Protein AF-A0A8J5N538-F1 (afdb_monomer_lite)

Sequence (106 aa):
MQARLRKRGKNGHHSYTHTLRKPEQLGQIVEVKTPISQRDWTNMSAQADEHHLKIYKKRRCFLHNNQYFQLDLYQQPCHQRCEGLILLETYSTLHTEELQLVCPHS

InterPro domains:
  IPR033469 CYTH-like domain superfamily [SSF55154] (2-93)
  IPR053227 TRPL channel trafficking regulator [PTHR34932] (1-104)

Radius of gyration: 17.6 Å; chains: 1; bounding box: 39×35×46 Å

pLDDT: mean 88.56, std 6.89, range [53.0, 96.62]

Secondary structure (DSSP, 8-state):
-EEEEEEEEETTEEEEEEEEEPPPBTTB--EEEEEE-HHHHHHHHHT--TTSPPPEEEEEEEEETTEEEEEEEEESS--GGGTT-EEEEE--SS-HHHHHHHSPP-

Foldseek 3Di:
DDKDWDWDDDPPDIWIKIWDWDPDDPNDIDIDIDTDDPVVSVVVVVVDDPVPWDWDWDWDWDAFPNWIKIWIQTDPPGPPVNVRDIDIDTDDPDDPVVVVVRDDDD

Structure (mmCIF, N/CA/C/O backbone):
data_AF-A0A8J5N538-F1
#
_entry.id   AF-A0A8J5N538-F1
#
loop_
_atom_site.group_PDB
_atom_site.id
_atom_site.type_symbol
_atom_site.label_atom_id
_atom_site.label_alt_id
_atom_site.label_comp_id
_atom_site.label_asym_id
_atom_site.label_entity_id
_atom_site.label_seq_id
_atom_site.pdbx_PDB_ins_code
_atom_site.Cartn_x
_atom_site.Cartn_y
_atom_site.Cartn_z
_atom_site.occupancy
_atom_site.B_iso_or_equiv
_atom_site.auth_seq_id
_atom_site.auth_comp_id
_atom_site.auth_asym_id
_atom_site.auth_atom_id
_atom_site.pdbx_PDB_model_num
ATOM 1 N N . MET A 1 1 ? 20.170 5.735 -1.921 1.00 75.50 1 MET A N 1
ATOM 2 C CA . MET A 1 1 ? 18.905 6.273 -2.476 1.00 75.50 1 MET A CA 1
ATOM 3 C C . MET A 1 1 ? 17.930 5.118 -2.593 1.00 75.50 1 MET A C 1
ATOM 5 O O . MET A 1 1 ? 18.347 4.075 -3.073 1.00 75.50 1 MET A O 1
ATOM 9 N N . GLN A 1 2 ? 16.688 5.263 -2.130 1.00 86.31 2 GLN A N 1
ATOM 10 C CA . GLN A 1 2 ? 15.692 4.185 -2.195 1.00 86.31 2 GLN A CA 1
ATOM 11 C C . GLN A 1 2 ? 14.568 4.581 -3.155 1.00 86.31 2 GLN A C 1
ATOM 13 O O . GLN A 1 2 ? 13.944 5.628 -2.979 1.00 86.31 2 GLN A O 1
ATOM 18 N N . ALA A 1 3 ? 14.315 3.744 -4.159 1.00 90.31 3 ALA A N 1
ATOM 19 C CA . ALA A 1 3 ? 13.241 3.926 -5.128 1.00 90.31 3 ALA A CA 1
ATOM 20 C C . ALA A 1 3 ? 12.152 2.872 -4.911 1.00 90.31 3 ALA A C 1
ATOM 22 O O . ALA A 1 3 ? 12.442 1.705 -4.652 1.00 90.31 3 ALA A O 1
ATOM 23 N N . ARG A 1 4 ? 10.884 3.274 -5.014 1.00 92.12 4 ARG A N 1
ATOM 24 C CA . ARG A 1 4 ? 9.739 2.365 -4.918 1.00 92.12 4 ARG A CA 1
ATOM 25 C C . ARG A 1 4 ? 8.728 2.668 -6.009 1.00 92.12 4 ARG A C 1
ATOM 27 O O . ARG A 1 4 ? 8.188 3.771 -6.068 1.00 92.12 4 ARG A O 1
ATOM 34 N N . LEU A 1 5 ? 8.400 1.655 -6.802 1.00 93.81 5 LEU A N 1
ATOM 35 C CA . LEU A 1 5 ? 7.266 1.680 -7.721 1.00 93.81 5 LEU A CA 1
ATOM 36 C C . LEU A 1 5 ? 6.050 1.045 -7.053 1.00 93.81 5 LEU A C 1
ATOM 38 O O . LEU A 1 5 ? 6.146 -0.001 -6.414 1.00 93.81 5 LEU A O 1
ATOM 42 N N . ARG A 1 6 ? 4.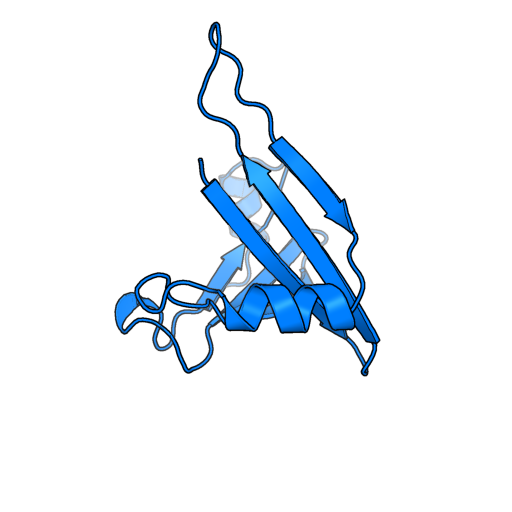884 1.667 -7.216 1.00 94.69 6 ARG A N 1
ATOM 43 C CA . ARG A 1 6 ? 3.618 1.148 -6.699 1.00 94.69 6 ARG A CA 1
ATOM 44 C C . ARG A 1 6 ? 2.557 1.177 -7.786 1.00 94.69 6 ARG A C 1
ATOM 46 O O . ARG A 1 6 ? 2.324 2.220 -8.386 1.00 94.69 6 ARG A O 1
ATOM 53 N N . LYS A 1 7 ? 1.875 0.045 -7.962 1.00 94.62 7 LYS A N 1
ATOM 54 C CA . LYS A 1 7 ? 0.615 -0.078 -8.700 1.00 94.62 7 LYS 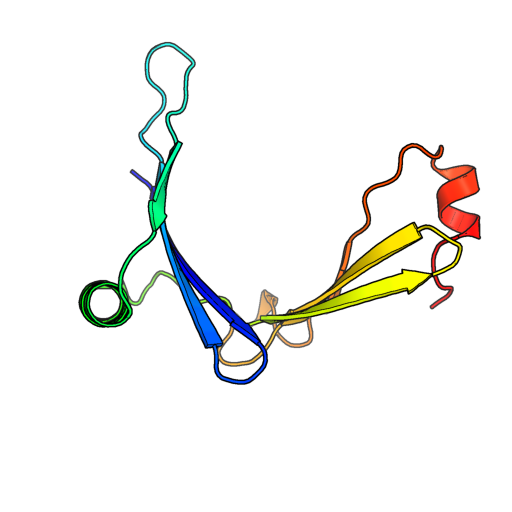A CA 1
ATOM 55 C C . LYS A 1 7 ? -0.504 -0.303 -7.688 1.00 94.62 7 LYS A C 1
ATOM 57 O O . LYS A 1 7 ? -0.398 -1.181 -6.833 1.00 94.62 7 LYS A O 1
ATOM 62 N N . ARG A 1 8 ? -1.575 0.478 -7.762 1.00 94.38 8 ARG A N 1
ATOM 63 C CA . ARG A 1 8 ? -2.805 0.265 -6.988 1.00 94.38 8 ARG A CA 1
ATOM 64 C C . ARG A 1 8 ? -3.962 0.214 -7.964 1.00 94.38 8 ARG A C 1
ATOM 66 O O . ARG A 1 8 ? -3.964 0.960 -8.927 1.00 94.38 8 ARG A O 1
ATOM 73 N N . GLY A 1 9 ? -4.947 -0.644 -7.741 1.00 92.50 9 GLY A N 1
ATOM 74 C CA . GLY A 1 9 ? -6.142 -0.610 -8.569 1.00 92.50 9 GLY A CA 1
ATOM 75 C C . GLY A 1 9 ? -7.315 -1.373 -8.001 1.00 92.50 9 GLY A C 1
ATOM 76 O O . GLY A 1 9 ? -7.162 -2.177 -7.082 1.00 92.50 9 GLY A O 1
ATOM 77 N N . LYS A 1 10 ? -8.482 -1.077 -8.562 1.00 89.06 10 LYS A N 1
ATOM 78 C CA . LYS A 1 10 ? -9.762 -1.727 -8.291 1.00 89.06 10 LYS A CA 1
ATOM 79 C C . LYS A 1 10 ? -10.593 -1.647 -9.572 1.00 89.06 10 LYS A C 1
ATOM 81 O O . LYS A 1 10 ? -10.537 -0.633 -10.259 1.00 89.06 10 LYS A O 1
ATOM 86 N N . ASN A 1 11 ? -11.353 -2.698 -9.880 1.00 87.44 11 ASN A N 1
ATOM 87 C CA . ASN A 1 11 ? -12.290 -2.735 -11.012 1.00 87.44 11 ASN A CA 1
ATOM 88 C C . ASN A 1 11 ? -11.653 -2.322 -12.358 1.00 87.44 11 ASN A C 1
ATOM 90 O O . ASN A 1 11 ? -12.204 -1.500 -13.075 1.00 87.44 11 ASN A O 1
ATOM 94 N N . GLY A 1 12 ? -10.455 -2.828 -12.668 1.00 86.44 12 GLY A N 1
ATOM 95 C CA . GLY A 1 12 ? -9.755 -2.532 -13.929 1.00 86.44 12 GLY A CA 1
ATOM 96 C C . GLY A 1 12 ? -9.049 -1.172 -13.996 1.00 86.44 12 GLY A C 1
ATOM 97 O O . GLY A 1 12 ? -8.200 -0.977 -14.860 1.00 86.44 12 GLY A O 1
ATOM 98 N N . HIS A 1 13 ? -9.307 -0.257 -13.058 1.00 90.94 13 HIS A N 1
ATOM 99 C CA . HIS A 1 13 ? -8.610 1.026 -12.989 1.00 90.94 13 HIS A CA 1
ATOM 100 C C . HIS A 1 13 ? -7.369 0.934 -12.109 1.00 90.94 13 HIS A C 1
ATOM 102 O O . HIS A 1 13 ? -7.428 0.440 -10.976 1.00 90.94 13 HIS A O 1
ATOM 108 N N . HIS A 1 14 ? -6.251 1.452 -12.617 1.00 93.81 14 HIS A N 1
ATOM 109 C CA . HIS A 1 14 ? -4.968 1.437 -11.931 1.00 93.81 14 HIS A CA 1
ATOM 110 C C . HIS A 1 14 ? -4.363 2.836 -11.818 1.00 93.81 14 HIS A C 1
ATOM 112 O O . HIS A 1 14 ? -4.350 3.596 -12.781 1.00 93.81 14 HIS A O 1
ATOM 118 N N . SER A 1 15 ? -3.817 3.145 -10.645 1.00 95.19 15 SER A N 1
ATOM 119 C CA . SER A 1 15 ? -2.932 4.278 -10.417 1.00 95.19 15 SER A CA 1
ATOM 120 C C . SER A 1 15 ? -1.510 3.794 -10.160 1.00 95.19 15 SER A C 1
ATOM 122 O O . SER A 1 15 ? -1.280 2.736 -9.557 1.00 95.19 15 SER A O 1
ATOM 124 N N . TYR A 1 16 ? -0.554 4.586 -10.631 1.00 96.56 16 TYR A N 1
ATOM 125 C CA . TYR A 1 16 ? 0.863 4.274 -10.576 1.00 96.56 16 TYR A CA 1
ATOM 126 C C . TYR A 1 16 ? 1.605 5.417 -9.892 1.00 96.56 16 TYR A C 1
ATOM 128 O O . TYR A 1 16 ? 1.326 6.594 -10.123 1.00 96.56 16 TYR A O 1
ATOM 136 N N . THR A 1 17 ? 2.540 5.077 -9.013 1.00 96.62 17 THR A N 1
ATOM 137 C CA . THR A 1 17 ? 3.317 6.066 -8.263 1.00 96.62 17 THR A CA 1
ATOM 138 C C . THR A 1 17 ? 4.763 5.623 -8.172 1.00 96.62 17 THR A C 1
ATOM 140 O O . THR A 1 17 ? 5.042 4.470 -7.838 1.00 96.62 17 THR A O 1
ATOM 143 N N . HIS A 1 18 ? 5.668 6.562 -8.415 1.00 95.44 18 HIS A N 1
ATOM 144 C CA . HIS A 1 18 ? 7.089 6.418 -8.148 1.00 95.44 18 HIS A CA 1
ATOM 145 C C . HIS A 1 18 ? 7.444 7.229 -6.899 1.00 95.44 18 HIS A C 1
ATOM 147 O O . HIS A 1 18 ? 7.087 8.400 -6.790 1.00 95.44 18 HIS A O 1
ATOM 153 N N . THR A 1 19 ? 8.082 6.599 -5.916 1.00 94.31 19 THR A N 1
ATOM 154 C CA . THR A 1 19 ? 8.571 7.265 -4.704 1.00 94.31 19 THR A CA 1
ATOM 155 C C . THR A 1 19 ? 10.089 7.188 -4.656 1.00 94.31 19 THR A C 1
ATOM 157 O O . THR A 1 19 ? 10.634 6.087 -4.692 1.00 94.31 19 THR A O 1
ATOM 160 N N . LEU A 1 20 ? 10.750 8.336 -4.528 1.00 92.81 20 LEU A N 1
ATOM 161 C CA . LEU A 1 20 ? 12.192 8.444 -4.325 1.00 92.81 20 LEU A CA 1
ATOM 162 C C . LEU A 1 20 ? 12.465 9.000 -2.930 1.00 92.81 20 LEU A C 1
ATOM 164 O O . LEU A 1 20 ? 12.052 10.114 -2.612 1.00 92.81 20 LEU A O 1
ATOM 168 N N . ARG A 1 21 ? 13.180 8.230 -2.111 1.00 91.94 21 ARG A N 1
ATOM 169 C CA . ARG A 1 21 ? 13.681 8.658 -0.804 1.00 91.94 21 ARG A CA 1
ATOM 170 C C . ARG A 1 21 ? 15.166 8.984 -0.928 1.00 91.94 21 ARG A C 1
ATOM 172 O O . ARG A 1 21 ? 15.995 8.107 -1.214 1.00 91.94 21 ARG A O 1
ATOM 179 N N . LYS A 1 22 ? 15.484 10.266 -0.751 1.00 87.62 22 LYS A N 1
ATOM 180 C CA . LYS A 1 22 ? 16.860 10.767 -0.730 1.00 87.62 22 LYS A CA 1
ATOM 181 C C . LYS A 1 22 ? 17.519 10.417 0.613 1.00 87.62 22 LYS A C 1
ATOM 183 O O . LYS A 1 22 ? 16.803 10.270 1.607 1.00 87.62 22 LYS A O 1
ATOM 188 N N . PRO A 1 23 ? 18.848 10.207 0.637 1.00 83.19 23 PRO A N 1
ATOM 189 C CA . PRO A 1 23 ? 19.572 10.017 1.890 1.00 83.19 23 PRO A CA 1
ATOM 190 C C . PRO A 1 23 ? 19.365 11.221 2.813 1.00 83.19 23 PRO A C 1
ATOM 192 O O . PRO A 1 23 ? 19.047 12.316 2.348 1.00 83.19 23 PRO A O 1
ATOM 195 N N . GLU A 1 24 ? 19.516 10.985 4.113 1.00 82.94 24 GLU A N 1
ATOM 196 C CA . GLU A 1 24 ? 19.383 12.030 5.118 1.00 82.94 24 GLU A CA 1
ATOM 197 C C . GLU A 1 24 ? 20.412 13.134 4.872 1.00 82.94 24 GLU A C 1
ATOM 199 O O . GLU A 1 24 ? 21.607 12.872 4.730 1.00 82.94 24 GLU A O 1
ATOM 204 N N . GLN A 1 25 ? 19.934 14.372 4.815 1.00 79.62 25 GLN A N 1
ATOM 205 C CA . GLN A 1 25 ? 20.774 15.553 4.715 1.00 79.62 25 GLN A CA 1
ATOM 206 C C . GLN A 1 25 ? 20.362 16.502 5.837 1.00 79.62 25 GLN A C 1
ATOM 208 O O . GLN A 1 25 ? 19.202 16.898 5.916 1.00 79.62 25 GLN A O 1
ATOM 213 N N . LEU A 1 26 ? 21.307 16.840 6.721 1.00 83.62 26 LEU A N 1
ATOM 214 C CA . LEU A 1 26 ? 21.086 17.738 7.866 1.00 83.62 26 LEU A CA 1
ATOM 215 C C . LEU A 1 26 ? 19.934 17.292 8.796 1.00 83.62 26 LEU A C 1
ATOM 217 O O . LEU A 1 26 ? 19.164 18.120 9.275 1.00 83.62 26 LEU A O 1
ATOM 221 N N . GLY A 1 27 ? 19.787 15.984 9.031 1.00 84.25 27 GLY A N 1
ATOM 222 C CA . GLY A 1 27 ? 18.728 15.438 9.894 1.00 84.25 27 GLY A CA 1
ATOM 223 C C . GLY A 1 27 ? 17.348 15.346 9.232 1.00 84.25 27 GLY A C 1
ATOM 224 O O . GLY A 1 27 ? 16.352 15.074 9.901 1.00 84.25 27 GLY A O 1
ATOM 225 N N . GLN A 1 28 ? 17.253 15.617 7.925 1.00 83.88 28 GLN A N 1
ATOM 226 C CA . GLN A 1 28 ? 16.000 15.563 7.178 1.00 83.88 28 GLN A CA 1
ATOM 227 C C . GLN A 1 28 ? 16.063 14.538 6.050 1.00 83.88 28 GLN A C 1
ATOM 229 O O . GLN A 1 28 ? 17.036 14.443 5.301 1.00 83.88 28 GLN A O 1
ATOM 234 N N . ILE A 1 29 ? 14.973 13.790 5.897 1.00 87.38 29 ILE A N 1
ATOM 235 C CA . ILE A 1 29 ? 14.794 12.797 4.840 1.00 87.38 29 ILE A CA 1
ATOM 236 C C . ILE A 1 29 ? 13.736 13.321 3.875 1.00 87.38 29 ILE A C 1
ATOM 238 O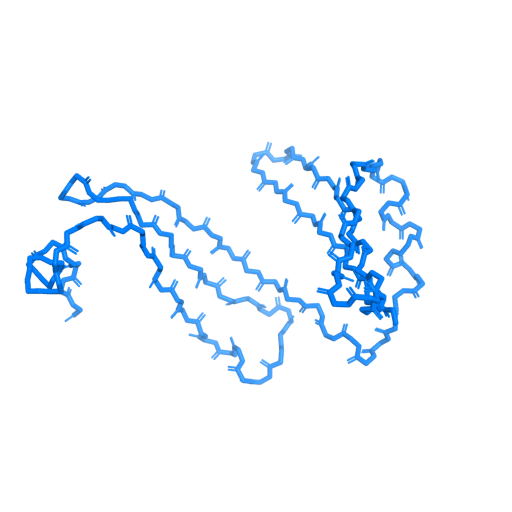 O . ILE A 1 29 ? 12.573 13.482 4.239 1.00 87.38 29 ILE A O 1
ATOM 242 N N . VAL A 1 30 ? 14.132 13.552 2.624 1.00 89.81 30 VAL A N 1
ATOM 243 C CA . VAL A 1 30 ? 13.215 14.025 1.580 1.00 89.81 30 VAL A CA 1
ATOM 244 C C . VAL A 1 30 ? 12.637 12.836 0.816 1.00 89.81 30 VAL A C 1
ATOM 246 O O . VAL A 1 30 ? 13.364 12.099 0.142 1.00 89.81 30 VAL A O 1
ATOM 249 N N . GLU A 1 31 ? 11.314 12.676 0.885 1.00 92.62 31 GLU A N 1
ATOM 250 C CA . GLU A 1 31 ? 10.551 11.742 0.054 1.00 92.62 31 GLU A CA 1
ATOM 251 C C . GLU A 1 31 ? 9.786 12.487 -1.043 1.00 92.62 31 GLU A C 1
ATOM 253 O O . GLU A 1 31 ? 8.913 13.305 -0.765 1.00 92.62 31 GLU A O 1
ATOM 258 N N . VAL A 1 32 ? 10.063 12.154 -2.304 1.00 94.00 32 VAL A N 1
ATOM 259 C CA . VAL A 1 32 ? 9.329 12.681 -3.461 1.00 94.00 32 VAL A CA 1
ATOM 260 C C . VAL A 1 32 ? 8.392 11.600 -3.981 1.00 94.00 32 VAL A C 1
ATOM 262 O O . VAL A 1 32 ? 8.836 10.495 -4.293 1.00 94.00 32 VAL A O 1
ATOM 265 N N . LYS A 1 33 ? 7.094 11.904 -4.073 1.00 95.31 33 LYS A N 1
ATOM 266 C CA . LYS A 1 33 ? 6.060 11.002 -4.602 1.00 95.31 33 LYS A CA 1
ATOM 267 C C . LYS A 1 33 ? 5.493 11.584 -5.890 1.00 95.31 33 LYS A C 1
ATOM 269 O O . LYS A 1 33 ? 4.837 12.619 -5.854 1.00 95.31 33 LYS A O 1
ATOM 274 N N . THR A 1 34 ? 5.699 10.884 -6.998 1.00 96.19 34 THR A N 1
ATOM 275 C CA . THR A 1 34 ? 5.296 11.342 -8.330 1.00 96.19 34 THR A CA 1
ATOM 276 C C . THR A 1 34 ? 4.258 10.383 -8.917 1.00 96.19 34 THR A C 1
ATOM 278 O O . THR A 1 34 ? 4.528 9.176 -8.987 1.00 96.19 34 THR A O 1
ATOM 281 N N . PRO A 1 35 ? 3.066 10.859 -9.325 1.00 96.44 35 PRO A N 1
ATOM 282 C CA . PRO A 1 35 ? 2.153 10.060 -10.135 1.00 96.44 35 PRO A CA 1
ATOM 283 C C . PRO A 1 35 ? 2.763 9.850 -11.524 1.00 96.44 35 PRO A C 1
ATOM 285 O O . PRO A 1 35 ? 3.362 10.763 -12.084 1.00 96.44 35 PRO A O 1
ATOM 288 N N . ILE A 1 36 ? 2.632 8.647 -12.074 1.00 96.56 36 ILE A N 1
ATOM 289 C CA . ILE A 1 36 ? 3.235 8.292 -13.367 1.00 96.56 36 ILE A CA 1
ATOM 290 C C . ILE A 1 36 ? 2.215 7.612 -14.274 1.00 96.56 36 ILE A C 1
ATOM 292 O O . ILE A 1 36 ? 1.204 7.082 -13.802 1.00 96.56 36 ILE A O 1
ATOM 296 N N . SER A 1 37 ? 2.484 7.606 -15.579 1.00 95.94 37 SER A N 1
ATOM 297 C CA . SER A 1 37 ? 1.648 6.882 -16.532 1.00 95.94 37 SER A CA 1
ATOM 298 C C . SER A 1 37 ? 1.876 5.365 -16.442 1.00 95.94 37 SER A C 1
ATOM 300 O O . SER A 1 37 ? 2.885 4.886 -15.915 1.00 95.94 37 SER A O 1
ATOM 302 N N . GLN A 1 38 ? 0.952 4.584 -17.008 1.00 94.44 38 GLN A N 1
ATOM 303 C CA . GLN A 1 38 ? 1.128 3.135 -17.153 1.00 94.44 38 GLN A CA 1
ATOM 304 C C . GLN A 1 38 ? 2.368 2.785 -17.995 1.00 94.44 38 GLN A C 1
ATOM 306 O O . GLN A 1 38 ? 3.053 1.801 -17.701 1.00 94.44 38 GLN A O 1
ATOM 311 N N . ARG A 1 39 ? 2.666 3.585 -19.028 1.00 94.94 39 ARG A N 1
ATOM 312 C CA . ARG A 1 39 ? 3.835 3.393 -19.897 1.00 94.94 39 ARG A CA 1
ATOM 313 C C . ARG A 1 39 ? 5.128 3.561 -19.105 1.00 94.94 39 ARG A C 1
ATOM 315 O O . ARG A 1 39 ? 5.974 2.672 -19.134 1.00 94.94 39 ARG A O 1
ATOM 322 N N . ASP A 1 40 ? 5.236 4.645 -18.342 1.00 94.06 40 ASP A N 1
ATOM 323 C CA . ASP A 1 40 ? 6.417 4.922 -17.518 1.00 94.06 40 ASP A CA 1
ATOM 324 C C . ASP A 1 40 ? 6.611 3.845 -16.453 1.00 94.06 40 ASP A C 1
ATOM 326 O O . ASP A 1 40 ? 7.725 3.372 -16.238 1.00 94.06 40 ASP A O 1
ATOM 330 N N . TRP A 1 41 ? 5.517 3.400 -15.824 1.00 94.31 41 TRP A N 1
ATOM 331 C CA . TRP A 1 41 ? 5.562 2.298 -14.867 1.00 94.31 41 TRP A CA 1
ATOM 332 C C . TRP A 1 41 ? 6.090 1.008 -15.498 1.00 94.31 41 TRP A C 1
ATOM 334 O O . TRP A 1 41 ? 6.909 0.327 -14.888 1.00 94.31 41 TRP A O 1
ATOM 344 N N . THR A 1 42 ? 5.647 0.683 -16.714 1.00 93.56 42 THR A N 1
ATOM 3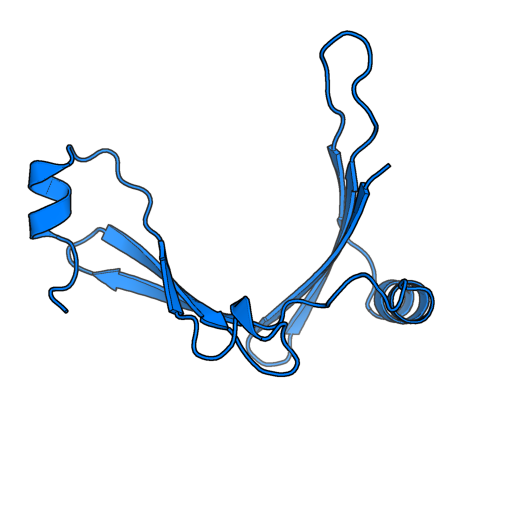45 C CA . THR A 1 42 ? 6.079 -0.528 -17.428 1.00 93.56 42 THR A CA 1
ATOM 346 C C . THR A 1 42 ? 7.569 -0.456 -17.758 1.00 93.56 42 THR A C 1
ATOM 348 O O . THR A 1 42 ? 8.305 -1.391 -17.455 1.00 93.56 42 THR A O 1
ATOM 351 N N . ASN A 1 43 ? 8.028 0.686 -18.279 1.00 94.06 43 ASN A N 1
ATOM 352 C CA . ASN A 1 43 ? 9.436 0.917 -18.603 1.00 94.06 43 ASN A CA 1
ATOM 353 C C . ASN A 1 43 ? 10.334 0.838 -17.360 1.00 94.06 43 ASN A C 1
ATOM 355 O O . ASN A 1 43 ? 11.349 0.148 -17.375 1.00 94.06 43 ASN A O 1
ATOM 359 N N . MET A 1 44 ? 9.950 1.498 -16.262 1.00 91.62 44 MET A N 1
ATOM 360 C CA . MET A 1 44 ? 10.722 1.456 -15.016 1.00 91.62 44 MET A CA 1
ATOM 361 C C . MET A 1 44 ? 10.674 0.076 -14.354 1.00 91.62 44 MET A C 1
ATOM 363 O O . MET A 1 44 ? 11.669 -0.371 -13.794 1.00 91.62 44 MET A O 1
ATOM 367 N N . SER A 1 45 ? 9.542 -0.631 -14.433 1.00 89.88 45 SER A N 1
ATOM 368 C CA . SER A 1 45 ? 9.437 -1.993 -13.903 1.00 89.88 45 SER A CA 1
ATOM 369 C C . SER A 1 45 ? 10.294 -2.993 -14.682 1.00 89.88 45 SER A C 1
ATOM 371 O O . SER A 1 45 ? 10.617 -4.034 -14.110 1.00 89.88 45 SER A O 1
ATOM 373 N N . ALA A 1 46 ? 10.619 -2.722 -15.948 1.00 89.25 46 ALA A N 1
ATOM 374 C CA . ALA A 1 46 ? 11.529 -3.548 -16.741 1.00 89.25 46 ALA A CA 1
ATOM 375 C C . ALA A 1 46 ? 13.003 -3.347 -16.347 1.00 89.25 46 ALA A C 1
ATOM 377 O O . ALA A 1 46 ? 13.821 -4.223 -16.587 1.00 89.25 46 ALA A O 1
ATOM 378 N N . GLN A 1 47 ? 13.330 -2.218 -15.712 1.00 86.94 47 GLN A N 1
ATOM 379 C CA . GLN A 1 47 ? 14.670 -1.893 -15.204 1.00 86.94 47 GLN A CA 1
ATOM 380 C C . GLN A 1 47 ? 14.823 -2.214 -13.707 1.00 86.94 47 GLN A C 1
ATOM 382 O O . GLN A 1 47 ? 15.804 -1.818 -13.081 1.00 86.94 47 GLN A O 1
ATOM 387 N N . ALA A 1 48 ? 13.823 -2.860 -13.100 1.00 85.00 48 ALA A N 1
ATOM 388 C CA . ALA A 1 48 ? 13.850 -3.185 -11.684 1.00 85.00 48 ALA A CA 1
ATOM 389 C C . ALA A 1 48 ? 14.895 -4.274 -11.406 1.00 85.00 48 ALA A C 1
ATOM 391 O O . ALA A 1 48 ? 14.923 -5.290 -12.092 1.00 85.00 48 ALA A O 1
ATOM 392 N N . ASP A 1 49 ? 15.704 -4.066 -10.370 1.00 82.75 49 ASP A N 1
ATOM 393 C CA . ASP A 1 49 ? 16.664 -5.058 -9.887 1.00 82.75 49 ASP A CA 1
ATOM 394 C C . ASP A 1 49 ? 15.948 -6.342 -9.438 1.00 82.75 49 ASP A C 1
ATOM 396 O O . ASP A 1 49 ? 14.993 -6.302 -8.657 1.00 82.75 49 ASP A O 1
ATOM 400 N N . GLU A 1 50 ? 16.429 -7.482 -9.928 1.00 74.19 50 GLU A N 1
ATOM 401 C CA . GLU A 1 50 ? 15.879 -8.812 -9.661 1.00 74.19 50 GLU A CA 1
ATOM 402 C C . GLU A 1 50 ? 15.991 -9.216 -8.183 1.00 74.19 50 GLU A C 1
ATOM 404 O O . GLU A 1 50 ? 15.159 -9.976 -7.686 1.00 74.19 50 GLU A O 1
ATOM 409 N N . HIS A 1 51 ? 16.953 -8.650 -7.447 1.00 76.25 51 HIS A N 1
ATOM 410 C CA . HIS A 1 51 ? 17.140 -8.911 -6.015 1.00 76.25 51 HIS A CA 1
ATOM 411 C C . HIS A 1 51 ? 16.109 -8.173 -5.147 1.00 76.25 51 HIS A C 1
ATOM 413 O O . HIS A 1 51 ? 15.900 -8.515 -3.980 1.00 76.25 51 HIS A O 1
ATOM 419 N N . HIS A 1 52 ? 15.422 -7.173 -5.708 1.00 77.50 52 HIS A N 1
ATOM 420 C CA . HIS A 1 52 ? 14.369 -6.434 -5.024 1.00 77.50 52 HIS A CA 1
ATOM 421 C C . HIS A 1 52 ? 13.011 -7.110 -5.243 1.00 77.50 52 HIS A C 1
ATOM 423 O O . HIS A 1 52 ? 12.282 -6.847 -6.202 1.00 77.50 52 HIS A O 1
ATOM 429 N N . LEU A 1 53 ? 12.650 -7.981 -4.298 1.00 80.31 53 LEU A N 1
ATOM 430 C CA . LEU A 1 53 ? 11.430 -8.779 -4.376 1.00 80.31 53 LEU A CA 1
ATOM 431 C C . LEU A 1 53 ? 10.166 -7.910 -4.377 1.00 80.31 53 LEU A C 1
ATOM 433 O O . LEU A 1 53 ? 9.894 -7.129 -3.459 1.00 80.31 53 LEU A O 1
ATOM 437 N N . LYS A 1 54 ? 9.349 -8.098 -5.414 1.00 87.50 54 LYS A N 1
ATOM 438 C CA . LYS A 1 54 ? 8.045 -7.446 -5.550 1.00 87.50 54 LYS A CA 1
ATOM 439 C C . LYS A 1 54 ? 7.078 -8.011 -4.510 1.00 87.50 54 LYS A C 1
ATOM 441 O O . LYS A 1 54 ? 6.934 -9.221 -4.370 1.00 87.50 54 LYS A O 1
ATOM 446 N N . ILE A 1 55 ? 6.380 -7.123 -3.805 1.00 90.12 55 ILE A N 1
ATOM 447 C CA . ILE A 1 55 ? 5.328 -7.507 -2.859 1.00 90.12 55 ILE A CA 1
ATOM 448 C C . ILE A 1 55 ? 3.980 -7.425 -3.568 1.00 90.12 55 ILE A C 1
ATOM 450 O O . ILE A 1 55 ? 3.529 -6.335 -3.931 1.00 90.12 55 ILE A O 1
ATOM 454 N N . TYR A 1 56 ? 3.311 -8.568 -3.694 1.00 91.69 56 TYR A N 1
ATOM 455 C CA . TYR A 1 56 ? 1.925 -8.645 -4.141 1.00 91.69 56 TYR A CA 1
ATOM 456 C C . TYR A 1 56 ? 1.026 -8.885 -2.939 1.00 91.69 56 TYR A C 1
ATOM 458 O O . TYR A 1 56 ? 1.267 -9.775 -2.125 1.00 91.69 56 TYR A O 1
ATOM 466 N N . LYS A 1 57 ? -0.014 -8.063 -2.813 1.00 93.50 57 LYS A N 1
ATOM 467 C CA . LYS A 1 57 ? -1.012 -8.224 -1.763 1.00 93.50 57 LYS A CA 1
ATOM 468 C C . LYS A 1 57 ? -2.373 -7.713 -2.195 1.00 93.50 57 LYS A C 1
ATOM 470 O O . LYS A 1 57 ? -2.478 -6.707 -2.902 1.00 93.50 57 LYS A O 1
ATOM 475 N N . LYS A 1 58 ? -3.416 -8.372 -1.704 1.00 93.56 58 LYS A N 1
ATOM 476 C CA . LYS A 1 58 ? -4.803 -7.933 -1.819 1.00 93.56 58 LYS A CA 1
ATOM 477 C C . LYS A 1 58 ? -5.213 -7.284 -0.505 1.00 93.56 58 LYS A C 1
ATOM 479 O O . LYS A 1 58 ? -5.311 -7.965 0.508 1.00 93.56 58 LYS A O 1
ATOM 484 N N . ARG A 1 59 ? -5.484 -5.978 -0.538 1.00 94.62 59 ARG A N 1
ATOM 485 C CA . ARG A 1 59 ? -6.007 -5.240 0.617 1.00 94.62 59 ARG A CA 1
ATOM 486 C C . ARG A 1 59 ? -7.531 -5.230 0.590 1.00 94.62 59 ARG A C 1
ATOM 488 O O . ARG A 1 59 ? -8.121 -4.764 -0.387 1.00 94.62 59 ARG A O 1
ATOM 495 N N . ARG A 1 60 ? -8.163 -5.708 1.658 1.00 94.12 60 ARG A N 1
ATOM 496 C CA . ARG A 1 60 ? -9.592 -5.519 1.931 1.00 94.12 60 ARG A CA 1
ATOM 497 C C . ARG A 1 60 ? -9.722 -4.475 3.027 1.00 94.12 60 ARG A C 1
ATOM 499 O O . ARG A 1 60 ? -9.074 -4.595 4.056 1.00 94.12 60 ARG A O 1
ATOM 506 N N . CYS A 1 61 ? -10.541 -3.462 2.799 1.00 93.19 61 CYS A N 1
ATOM 507 C CA . CYS A 1 61 ? -10.853 -2.482 3.827 1.00 93.19 61 CYS A CA 1
ATOM 508 C C . CYS A 1 61 ? -12.318 -2.619 4.208 1.00 93.19 61 CYS A C 1
ATOM 510 O O . CYS A 1 61 ? -13.160 -2.719 3.314 1.00 93.19 61 CYS A O 1
ATOM 512 N N . PHE A 1 62 ? -12.612 -2.613 5.500 1.00 93.56 62 PHE A N 1
ATOM 513 C CA . PHE A 1 62 ? -13.973 -2.737 6.007 1.00 93.56 62 PHE A CA 1
ATOM 514 C C . PHE A 1 62 ? -14.120 -2.001 7.337 1.00 93.56 62 PHE A C 1
ATOM 516 O O . PHE A 1 62 ? -13.132 -1.693 8.003 1.00 93.56 62 PHE A O 1
ATOM 523 N N . LEU A 1 63 ? -15.366 -1.702 7.690 1.00 92.25 63 LEU A N 1
ATOM 524 C CA . LEU A 1 63 ? -15.732 -1.125 8.975 1.00 92.25 63 LEU A CA 1
ATOM 525 C C . LEU A 1 63 ? -16.302 -2.242 9.854 1.00 92.25 63 LEU A C 1
ATOM 527 O O . LEU A 1 63 ? -17.153 -3.002 9.395 1.00 92.25 63 LEU A O 1
ATOM 531 N N . HIS A 1 64 ? -15.843 -2.342 11.095 1.00 89.50 64 HIS A N 1
ATOM 532 C CA . HIS A 1 64 ? -16.375 -3.264 12.097 1.00 89.50 64 HIS A CA 1
ATOM 533 C C . HIS A 1 64 ? -16.378 -2.554 13.449 1.00 89.50 64 HIS A C 1
ATOM 535 O O . HIS A 1 64 ? -15.385 -1.920 13.785 1.00 89.50 64 HIS A O 1
ATOM 541 N N . ASN A 1 65 ? -17.492 -2.588 14.187 1.00 87.81 65 ASN A N 1
ATOM 542 C CA . ASN A 1 65 ? -17.646 -1.875 15.466 1.00 87.81 65 ASN A CA 1
ATOM 543 C C . ASN A 1 65 ? -17.209 -0.400 15.400 1.00 87.81 65 ASN A C 1
ATOM 545 O O . ASN A 1 65 ? -16.511 0.102 16.273 1.00 87.81 65 ASN A O 1
ATOM 549 N N . ASN A 1 66 ? -17.590 0.282 14.314 1.00 87.06 66 ASN A N 1
ATOM 550 C CA . ASN A 1 66 ? -17.215 1.671 14.029 1.00 87.06 66 ASN A CA 1
ATOM 551 C C . ASN A 1 66 ? -15.695 1.932 13.913 1.00 87.06 66 ASN A C 1
ATOM 553 O O . ASN A 1 66 ? -15.256 3.079 13.888 1.00 87.06 66 ASN A O 1
ATOM 557 N N . GLN A 1 67 ? -14.893 0.877 13.781 1.00 87.94 67 GLN A N 1
ATOM 558 C CA . GLN A 1 67 ? -13.451 0.930 13.598 1.00 87.94 67 GLN A CA 1
ATOM 559 C C . GLN A 1 67 ? -13.090 0.496 12.172 1.00 87.94 67 GLN A C 1
ATOM 561 O O . GLN A 1 67 ? -13.616 -0.483 11.631 1.00 87.94 67 GLN A O 1
ATOM 566 N N . TYR A 1 68 ? -12.211 1.262 11.526 1.00 92.69 68 TYR A N 1
ATOM 567 C CA . TYR A 1 68 ? -11.778 0.993 10.157 1.00 92.69 68 TYR A CA 1
ATOM 568 C C . TYR A 1 68 ? -10.578 0.050 10.144 1.00 92.69 68 TYR A C 1
ATOM 570 O O . TYR A 1 68 ? -9.527 0.377 10.691 1.00 92.69 68 TYR A O 1
ATOM 578 N N . PHE A 1 69 ? -10.720 -1.078 9.453 1.00 93.12 69 PHE A N 1
ATOM 579 C CA . PHE A 1 69 ? -9.700 -2.113 9.354 1.00 93.12 69 PHE A CA 1
ATOM 580 C C . PHE A 1 69 ? -9.159 -2.254 7.930 1.00 93.12 69 PHE A C 1
ATOM 582 O O . PHE A 1 69 ? -9.876 -2.087 6.936 1.00 93.12 69 PHE A O 1
ATOM 589 N N . GLN A 1 70 ? -7.881 -2.613 7.833 1.00 95.69 70 GLN A N 1
ATOM 590 C CA . GLN A 1 70 ? -7.173 -2.956 6.606 1.00 95.69 70 GLN A CA 1
ATOM 591 C C . GLN A 1 70 ? -6.617 -4.374 6.733 1.00 95.69 70 GLN A C 1
ATOM 593 O O . GLN A 1 70 ? -5.698 -4.619 7.502 1.00 95.69 70 GLN A O 1
ATOM 598 N N . LEU A 1 71 ? -7.159 -5.305 5.956 1.00 95.38 71 LEU A N 1
ATOM 599 C CA . LEU A 1 71 ? -6.701 -6.688 5.890 1.00 95.38 71 LEU A CA 1
ATOM 600 C C . LEU A 1 71 ? -5.869 -6.895 4.625 1.00 95.38 71 LEU A C 1
ATOM 602 O O . LEU A 1 71 ? -6.399 -6.853 3.511 1.00 95.38 71 LEU A O 1
ATOM 606 N N . ASP A 1 72 ? -4.578 -7.133 4.795 1.00 95.12 72 ASP A N 1
ATOM 607 C CA . ASP A 1 72 ? 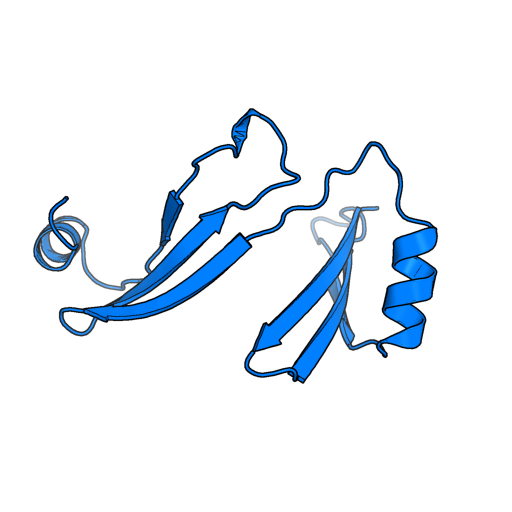-3.633 -7.436 3.732 1.00 95.12 72 ASP A CA 1
ATOM 608 C C . ASP A 1 72 ? -3.414 -8.938 3.614 1.00 95.12 72 ASP A C 1
ATOM 610 O O . ASP A 1 72 ? -2.837 -9.559 4.499 1.00 95.12 72 ASP A O 1
ATOM 614 N N . LEU A 1 73 ? -3.828 -9.507 2.483 1.00 94.44 73 LEU A N 1
ATOM 615 C CA . LEU A 1 73 ? -3.538 -10.888 2.115 1.00 94.44 73 LEU A CA 1
ATOM 616 C C . LEU A 1 73 ? -2.349 -10.896 1.152 1.00 94.44 73 LEU A C 1
ATOM 618 O O . LEU A 1 73 ? -2.485 -10.408 0.025 1.00 94.44 73 LEU A O 1
ATOM 622 N N . TYR A 1 74 ? -1.197 -11.409 1.581 1.00 93.50 74 TYR A N 1
ATOM 623 C CA . TYR A 1 74 ? -0.007 -11.513 0.733 1.00 93.50 74 TYR A CA 1
ATOM 624 C C . TYR A 1 74 ? -0.183 -12.640 -0.291 1.00 93.50 74 TYR A C 1
ATOM 626 O O . TYR A 1 74 ? -0.774 -13.678 -0.000 1.00 93.50 74 TYR A O 1
ATOM 634 N N . GLN A 1 75 ? 0.264 -12.405 -1.525 1.00 90.69 75 GLN A N 1
ATOM 635 C CA . GLN A 1 75 ? 0.030 -13.297 -2.661 1.00 90.69 75 GLN A CA 1
ATOM 636 C C . GLN A 1 75 ? 1.336 -13.653 -3.363 1.00 90.69 75 GLN A C 1
ATOM 638 O O . GLN A 1 75 ? 2.270 -12.852 -3.405 1.00 90.69 75 GLN A O 1
ATOM 643 N N . GLN A 1 76 ? 1.364 -14.839 -3.966 1.00 86.88 76 GLN A N 1
ATOM 644 C CA . GLN A 1 76 ? 2.472 -15.276 -4.804 1.00 86.88 76 GLN A CA 1
ATOM 645 C C . GLN A 1 76 ? 2.524 -14.473 -6.126 1.00 86.88 76 GLN A C 1
ATOM 647 O O . GLN A 1 76 ? 1.473 -14.066 -6.634 1.00 86.88 76 GLN A O 1
ATOM 652 N N . PRO A 1 77 ? 3.720 -14.251 -6.705 1.00 86.94 77 PRO A N 1
ATOM 653 C CA . PRO A 1 77 ? 5.035 -14.654 -6.193 1.00 86.94 77 PRO A CA 1
ATOM 654 C C . PRO A 1 77 ? 5.514 -13.732 -5.059 1.00 86.94 77 PRO A C 1
ATOM 656 O O . PRO A 1 77 ? 5.564 -12.518 -5.219 1.00 86.94 77 PRO A O 1
ATOM 659 N N . CYS A 1 78 ? 5.892 -14.294 -3.912 1.00 83.81 78 CYS A N 1
ATOM 660 C CA . CYS A 1 78 ? 6.385 -13.539 -2.758 1.00 83.81 78 CYS A CA 1
ATOM 661 C C . CYS A 1 78 ? 7.588 -14.242 -2.120 1.00 83.81 78 CYS A C 1
ATOM 663 O O . CYS A 1 78 ? 7.837 -15.417 -2.373 1.00 83.81 78 CYS A O 1
ATOM 665 N N . HIS A 1 79 ? 8.333 -13.533 -1.268 1.00 84.56 79 HIS A N 1
ATOM 666 C CA . HIS A 1 79 ? 9.358 -14.167 -0.437 1.00 84.56 79 HIS A CA 1
ATOM 667 C C . HIS A 1 79 ? 8.711 -15.252 0.442 1.00 84.56 79 HIS A C 1
ATOM 669 O O . HIS A 1 79 ? 7.616 -15.029 0.955 1.00 84.56 79 HIS A O 1
ATOM 675 N N . GLN A 1 80 ? 9.412 -16.363 0.702 1.00 85.31 80 GLN A N 1
ATOM 676 C CA . GLN A 1 80 ? 8.977 -17.423 1.635 1.00 85.31 80 GLN A CA 1
ATOM 677 C C . GLN A 1 80 ? 8.460 -16.896 2.988 1.00 85.31 80 GLN A C 1
ATOM 679 O O . GLN A 1 80 ? 7.516 -17.434 3.547 1.00 85.31 80 GLN A O 1
ATOM 684 N N . ARG A 1 81 ? 9.010 -15.786 3.502 1.00 86.19 81 ARG A N 1
ATOM 685 C CA . ARG A 1 81 ? 8.568 -15.164 4.763 1.00 86.19 81 ARG A CA 1
ATOM 686 C C . ARG A 1 81 ? 7.165 -14.549 4.702 1.00 86.19 81 ARG A C 1
ATOM 688 O O . ARG A 1 81 ? 6.597 -14.239 5.741 1.00 86.19 81 ARG A O 1
ATOM 695 N N . CYS A 1 82 ? 6.647 -14.298 3.504 1.00 85.00 82 CYS A N 1
ATOM 696 C CA . CYS A 1 82 ? 5.330 -13.710 3.269 1.00 85.00 82 CYS A CA 1
ATOM 697 C C . CYS A 1 82 ? 4.311 -14.744 2.774 1.00 85.00 82 CYS A C 1
ATOM 699 O O . CYS A 1 82 ? 3.170 -14.377 2.492 1.00 85.00 82 CYS A O 1
ATOM 701 N N . GLU A 1 83 ? 4.706 -16.009 2.633 1.00 87.94 83 GLU A N 1
ATOM 702 C CA . GLU A 1 83 ? 3.807 -17.064 2.187 1.00 87.94 83 GLU A CA 1
ATOM 703 C C . GLU A 1 83 ? 2.722 -17.318 3.239 1.00 87.94 83 GLU A C 1
ATOM 705 O O . GLU A 1 83 ? 3.012 -17.510 4.417 1.00 87.94 83 GLU A O 1
ATOM 710 N N . GLY A 1 84 ? 1.454 -17.232 2.825 1.00 88.25 84 GLY A N 1
ATOM 711 C CA . GLY A 1 84 ? 0.306 -17.349 3.731 1.00 88.25 84 GLY A CA 1
ATOM 712 C C . GLY A 1 84 ? 0.133 -16.183 4.714 1.0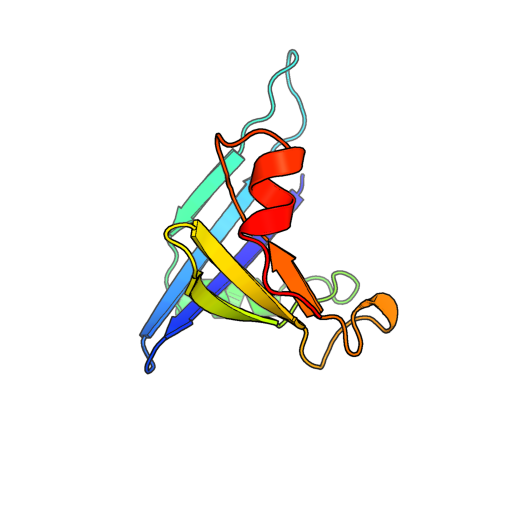0 88.25 84 GLY A C 1
ATOM 713 O O . GLY A 1 84 ? -0.773 -16.229 5.544 1.00 88.25 84 GLY A O 1
ATOM 714 N N . LEU A 1 85 ? 0.955 -15.129 4.630 1.00 93.38 85 LEU A N 1
ATOM 715 C CA . LEU A 1 85 ? 0.901 -14.014 5.571 1.00 93.38 85 LEU A CA 1
ATOM 716 C C . LEU A 1 85 ? -0.375 -13.185 5.375 1.00 93.38 85 LEU A C 1
ATOM 718 O O . LEU A 1 85 ? -0.662 -12.681 4.282 1.00 93.38 85 LEU A O 1
ATOM 722 N N . ILE A 1 86 ? -1.107 -12.994 6.470 1.00 94.19 86 ILE A N 1
ATOM 723 C CA . ILE A 1 86 ? -2.274 -12.121 6.550 1.00 94.19 86 ILE A CA 1
ATOM 724 C C . ILE A 1 86 ? -2.024 -11.111 7.666 1.00 94.19 86 ILE A C 1
ATOM 726 O O . ILE A 1 86 ? -1.738 -11.498 8.796 1.00 94.19 86 ILE A O 1
ATOM 730 N N . LEU A 1 87 ? -2.124 -9.821 7.350 1.00 93.81 87 LEU A N 1
ATOM 731 C CA . LEU A 1 87 ? -1.971 -8.741 8.326 1.00 93.81 87 LEU A CA 1
ATOM 732 C C . LEU A 1 87 ? -3.275 -7.961 8.444 1.00 93.81 87 LEU A C 1
ATOM 734 O O . LEU A 1 87 ? -3.819 -7.516 7.435 1.00 93.81 87 LEU A O 1
ATOM 738 N N . LEU A 1 88 ? -3.758 -7.785 9.671 1.00 93.56 88 LEU A N 1
ATOM 739 C CA . LEU A 1 88 ? -4.881 -6.911 9.987 1.00 93.56 88 LEU A CA 1
ATOM 740 C C . LEU A 1 88 ? -4.344 -5.665 10.692 1.00 93.56 88 LEU A C 1
ATOM 742 O O . LEU A 1 88 ? -3.786 -5.752 11.781 1.00 93.56 88 LEU A O 1
ATOM 746 N N . GLU A 1 89 ? -4.513 -4.512 10.059 1.00 92.56 89 GLU A N 1
ATOM 747 C CA . GLU A 1 89 ? -4.096 -3.211 10.574 1.00 92.56 89 GLU A CA 1
ATOM 748 C C . GLU A 1 89 ? -5.325 -2.341 10.854 1.00 92.56 89 GLU A C 1
ATOM 750 O O . GLU A 1 89 ? -6.319 -2.376 10.124 1.00 92.56 89 GLU A O 1
ATOM 755 N N . THR A 1 90 ? -5.249 -1.524 11.899 1.00 91.75 90 THR A N 1
ATOM 756 C CA . THR A 1 90 ? -6.264 -0.528 12.245 1.00 91.75 90 THR A CA 1
ATOM 757 C C . THR A 1 90 ? -5.589 0.701 12.840 1.00 91.75 90 THR A C 1
ATOM 759 O O . THR A 1 90 ? -4.491 0.606 13.386 1.00 91.75 90 THR A O 1
ATOM 762 N N . TYR A 1 91 ? -6.233 1.858 12.719 1.00 88.00 91 TYR A N 1
ATOM 763 C CA . TYR A 1 91 ? -5.790 3.101 13.346 1.00 88.00 91 TYR A CA 1
ATOM 764 C C . TYR A 1 91 ? -6.890 3.561 14.287 1.00 88.00 91 TYR A C 1
ATOM 766 O O . TYR A 1 91 ? -7.996 3.856 13.834 1.00 88.00 91 TYR A O 1
ATOM 774 N N . SER A 1 92 ? -6.598 3.598 15.582 1.00 85.62 92 SER A N 1
ATOM 775 C CA . SER A 1 92 ? -7.569 3.970 16.604 1.00 85.62 92 SER A CA 1
ATOM 776 C C . SER A 1 92 ? -7.009 5.047 17.519 1.00 85.62 92 SER A C 1
ATOM 778 O O . SER A 1 92 ? -5.804 5.101 17.757 1.00 85.62 92 SER A O 1
ATOM 780 N N . THR A 1 93 ? -7.899 5.900 18.018 1.00 87.38 93 THR A N 1
ATOM 781 C CA . THR A 1 93 ? -7.631 6.804 19.144 1.00 87.38 93 THR A CA 1
ATOM 782 C C . THR A 1 93 ? -8.055 6.189 20.478 1.00 87.38 93 THR A C 1
ATOM 784 O O . THR A 1 93 ? -7.852 6.817 21.511 1.00 87.38 93 THR A O 1
ATOM 787 N N . LEU A 1 94 ? -8.675 5.002 20.453 1.00 85.06 94 LEU A N 1
ATOM 788 C CA . LEU A 1 94 ? -9.083 4.263 21.643 1.00 85.06 94 LEU A CA 1
ATOM 789 C C . LEU A 1 94 ? -7.862 3.731 22.392 1.00 85.06 94 LEU A C 1
ATOM 791 O O . LEU A 1 94 ? -6.830 3.419 21.785 1.00 85.06 94 LEU A O 1
ATOM 795 N N . HIS A 1 95 ? -7.994 3.587 23.707 1.00 84.69 95 HIS A N 1
ATOM 796 C CA . HIS A 1 95 ? -6.966 2.931 24.503 1.00 84.69 95 HIS A CA 1
ATOM 797 C C . HIS A 1 95 ? -6.938 1.421 24.227 1.00 84.69 95 HIS A C 1
ATOM 799 O O . HIS A 1 95 ? -7.914 0.831 23.765 1.00 84.69 95 HIS A O 1
ATOM 805 N N . THR A 1 96 ? -5.801 0.777 24.503 1.00 82.56 96 THR A N 1
ATOM 806 C CA . THR A 1 96 ? -5.553 -0.637 24.169 1.00 82.56 96 THR A CA 1
ATOM 807 C C . THR A 1 96 ? -6.648 -1.583 24.671 1.00 82.56 96 THR A C 1
ATOM 809 O O . THR A 1 96 ? -7.012 -2.517 23.962 1.00 82.56 96 THR A O 1
ATOM 812 N N . GLU A 1 97 ? -7.192 -1.334 25.863 1.00 84.06 97 GLU A N 1
ATOM 813 C CA . GLU A 1 97 ? -8.245 -2.154 26.481 1.00 84.06 97 GLU A CA 1
ATOM 814 C C . GLU A 1 97 ? -9.563 -2.086 25.696 1.00 84.06 97 GLU A C 1
ATOM 816 O O . GLU A 1 97 ? -10.170 -3.108 25.386 1.00 84.06 97 GLU A O 1
ATOM 821 N N . GLU A 1 98 ? -9.969 -0.886 25.281 1.00 80.81 98 GLU A N 1
ATOM 822 C CA . GLU A 1 98 ? -11.161 -0.667 24.456 1.00 80.81 98 GLU A CA 1
ATOM 823 C C . GLU A 1 98 ? -10.959 -1.206 23.035 1.00 80.81 98 GLU A C 1
ATOM 825 O O . GLU A 1 98 ? -11.882 -1.751 22.424 1.00 80.81 98 GLU A O 1
ATOM 830 N N . LEU A 1 99 ? -9.731 -1.103 22.514 1.00 80.75 99 LEU A N 1
ATOM 831 C CA . LEU A 1 99 ? -9.373 -1.626 21.200 1.00 80.75 99 LEU A CA 1
ATOM 832 C C . LEU A 1 99 ? -9.533 -3.151 21.138 1.00 80.75 99 LEU A C 1
ATOM 834 O O . LEU A 1 99 ? -9.994 -3.679 20.129 1.00 80.75 99 LEU A O 1
ATOM 838 N N . GLN A 1 100 ? -9.198 -3.864 22.217 1.00 81.19 100 GLN A N 1
ATOM 839 C CA . GLN A 1 100 ? -9.372 -5.317 22.292 1.00 81.19 100 GLN A CA 1
ATOM 840 C C . GLN A 1 100 ? -10.840 -5.746 22.195 1.00 81.19 100 GLN A C 1
ATOM 842 O O . GLN A 1 100 ? -11.115 -6.801 21.627 1.00 81.19 100 GLN A O 1
ATOM 847 N N . LEU A 1 101 ? -11.774 -4.926 22.689 1.00 80.00 101 LEU A N 1
ATOM 848 C CA . LEU A 1 101 ? -13.212 -5.209 22.629 1.00 80.00 101 LEU A CA 1
ATOM 849 C C . LEU A 1 101 ? -13.796 -5.027 21.224 1.00 80.00 101 LEU A C 1
ATOM 851 O O . LEU A 1 101 ? -14.748 -5.708 20.853 1.00 80.00 101 LEU A O 1
ATOM 855 N N . VAL A 1 102 ? -13.246 -4.098 20.438 1.00 79.25 102 VAL A N 1
ATOM 856 C CA . VAL A 1 102 ? -13.727 -3.821 19.073 1.00 79.25 102 VAL A CA 1
ATOM 857 C C . VAL A 1 102 ? -13.004 -4.638 18.004 1.00 79.25 102 VAL A C 1
ATOM 859 O O . VAL A 1 102 ? -13.475 -4.700 16.865 1.00 79.25 102 VAL A O 1
ATOM 862 N N . CYS A 1 103 ? -11.869 -5.250 18.344 1.00 76.75 103 CYS A N 1
ATOM 863 C CA . CYS A 1 103 ? -11.142 -6.144 17.455 1.00 76.75 103 CYS A CA 1
ATOM 864 C C . CYS A 1 103 ? -11.965 -7.410 17.164 1.00 76.75 103 CYS A C 1
ATOM 866 O O . CYS A 1 103 ? -12.526 -8.000 18.086 1.00 76.75 103 CYS A O 1
ATOM 868 N N . PRO A 1 104 ? -12.012 -7.877 15.902 1.00 73.12 104 PRO A N 1
ATOM 869 C CA . PRO A 1 104 ? -12.650 -9.147 15.584 1.00 73.12 104 PRO A CA 1
ATOM 870 C C . PRO A 1 104 ? -11.943 -10.273 16.349 1.00 73.12 104 PRO A C 1
ATOM 872 O O . PRO A 1 104 ? -10.730 -10.437 16.206 1.00 73.12 104 PRO A O 1
ATOM 875 N N . HIS A 1 105 ? -12.678 -11.034 17.161 1.00 70.88 105 HIS A N 1
ATOM 876 C CA . HIS A 1 105 ? -12.123 -12.218 17.812 1.00 70.88 105 HIS A CA 1
ATOM 877 C C . HIS A 1 105 ? -11.804 -13.277 16.748 1.00 70.88 105 HIS A C 1
ATOM 879 O O . HIS A 1 105 ? -12.623 -13.539 15.864 1.00 70.88 105 HIS A O 1
ATOM 885 N N . SER A 1 106 ? -10.585 -13.812 16.807 1.00 53.00 106 SER A N 1
ATOM 886 C CA . SER A 1 106 ? -10.053 -14.844 15.909 1.00 53.00 106 SER A CA 1
ATOM 887 C C . SER A 1 106 ? -10.558 -16.232 16.260 1.00 53.00 106 SER A C 1
ATOM 889 O O . SER A 1 106 ? -10.513 -16.538 17.474 1.00 53.00 106 SER A O 1
#

Organism: Homarus americanus (NCBI:txid6706)